Protein AF-A0A5B7K103-F1 (afdb_monomer)

Organism: Portunus trituberculatus (NCBI:txid210409)

pLDDT: mean 83.28, std 10.9, range [46.62, 94.0]

Foldseek 3Di:
DDDDDDPDPDDDPDDDDADDFDQEPFQRDTDDYVVPDPDAGAAQFPRHGPPDDVVPDPDFGAAPVQGDRHGVPDPPDPVNVLLVQLSVCCVVVVDDSVVSNVVVVVVVVVVVVVVVVVVVVVD

Nearest PDB structures (foldseek):
  2dzl-assembly1_A  TM=5.842E-01  e=8.819E+00  Homo sapiens
  6exn-assembly1_c  TM=4.736E-01  e=8.217E+00  Saccharomyces cerevisiae S288C

Radius of gyration: 19.68 Å; Cα contacts (8 Å, |Δi|>4): 133; chains: 1; bounding box: 44×66×37 Å

Secondary structure (DSSP, 8-state):
-------SSS--S---PPP---B-TTT--BS--GGG--SPPB-TTT--BSSS-GGG--SPP--TTT--SS-TT-TT-HHHHHHHHHHHHHHHHT--HHHHHHHHHHHHHHHHHHHHHHHHTT-

Sequence (123 aa):
MVLLTFFGSTLPDHVHIGPINLRSFSCYEYGHGKSSCKEASICGNCSALHSHSEEHCNATAYCFHCRDAHQVRSRQCPRYRLEQDILQLTNRQFISLGSARRELMYRQKDGTCATFYASLAAR

Mean predicted aligned error: 9.85 Å

Structure (mmCIF, N/CA/C/O backbone):
data_AF-A0A5B7K103-F1
#
_entry.id   AF-A0A5B7K103-F1
#
loop_
_atom_site.group_PDB
_atom_site.id
_atom_site.type_symbol
_atom_site.label_atom_id
_atom_site.label_alt_id
_atom_site.label_comp_id
_atom_site.label_asym_id
_atom_site.label_entity_id
_atom_site.label_seq_id
_atom_site.pdbx_PDB_ins_code
_atom_site.Cartn_x
_atom_site.Cartn_y
_atom_site.Cartn_z
_atom_site.occupancy
_atom_site.B_iso_or_equiv
_atom_site.auth_seq_id
_atom_site.auth_comp_id
_atom_site.auth_asym_id
_atom_site.auth_atom_id
_atom_site.pdbx_PDB_model_num
ATOM 1 N N . MET A 1 1 ? -0.378 21.610 1.844 1.00 59.03 1 MET A N 1
ATOM 2 C CA . MET A 1 1 ? -1.557 22.254 2.458 1.00 59.03 1 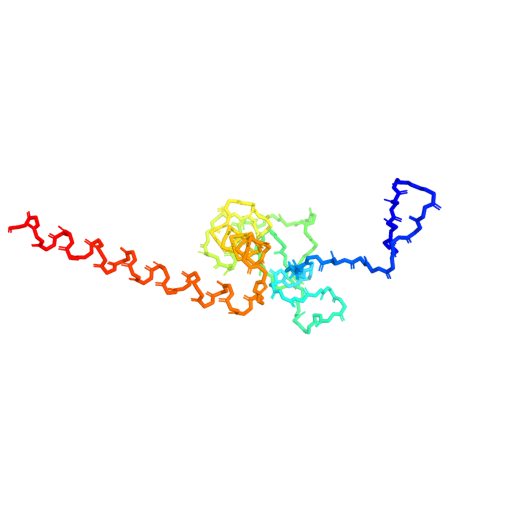MET A CA 1
ATOM 3 C C . MET A 1 1 ? -2.738 21.319 2.265 1.00 59.03 1 MET A C 1
ATOM 5 O O . MET A 1 1 ? -2.932 20.874 1.143 1.00 59.03 1 MET A O 1
ATOM 9 N N . VAL A 1 2 ? -3.444 20.943 3.333 1.00 72.44 2 VAL A N 1
ATOM 10 C CA . VAL A 1 2 ? -4.660 20.112 3.260 1.00 72.44 2 VAL A CA 1
ATOM 11 C C . VAL A 1 2 ? -5.841 21.036 3.543 1.00 72.44 2 VAL A C 1
ATOM 13 O O . VAL A 1 2 ? -5.820 21.725 4.559 1.00 72.44 2 VAL A O 1
ATOM 16 N N . LEU A 1 3 ? -6.823 21.084 2.641 1.00 83.69 3 LEU A N 1
ATOM 17 C CA . LEU A 1 3 ? -8.051 21.863 2.808 1.00 83.69 3 LEU A CA 1
ATOM 18 C C . LEU A 1 3 ? -9.195 20.900 3.143 1.00 83.69 3 LEU A C 1
ATOM 20 O O . LEU A 1 3 ? -9.456 19.974 2.378 1.00 83.69 3 LEU A O 1
ATOM 24 N N . LEU A 1 4 ? -9.849 21.108 4.286 1.00 83.00 4 LEU A N 1
ATOM 25 C CA . LEU A 1 4 ? -11.033 20.356 4.702 1.00 83.00 4 LEU A CA 1
ATOM 26 C C . LEU A 1 4 ? -12.260 21.257 4.556 1.00 83.00 4 LEU A C 1
ATOM 28 O O . LEU A 1 4 ? -12.302 22.340 5.136 1.00 83.00 4 LEU A O 1
ATOM 32 N N . THR A 1 5 ? -13.242 20.816 3.774 1.00 85.94 5 THR A N 1
ATOM 33 C CA . THR A 1 5 ? -14.488 21.555 3.541 1.00 85.94 5 THR A CA 1
ATOM 34 C C . THR A 1 5 ? -15.631 20.850 4.263 1.00 85.94 5 THR A C 1
ATOM 36 O O . THR A 1 5 ? -15.873 19.668 4.026 1.00 85.94 5 THR A O 1
ATOM 39 N N . PHE A 1 6 ? -16.329 21.574 5.139 1.00 85.38 6 PHE A N 1
ATOM 40 C CA . PHE A 1 6 ? -17.492 21.078 5.876 1.00 85.38 6 PHE A CA 1
ATOM 41 C C . PHE A 1 6 ? -18.759 21.703 5.303 1.00 85.38 6 PHE A C 1
ATOM 43 O O . PHE A 1 6 ? -18.806 22.907 5.058 1.00 85.38 6 PHE A O 1
ATOM 50 N N . PHE A 1 7 ? -19.790 20.888 5.100 1.00 80.06 7 PHE A N 1
ATOM 51 C CA . PHE A 1 7 ? -21.114 21.375 4.735 1.00 80.06 7 PHE A CA 1
ATOM 52 C C . PHE A 1 7 ? -21.917 21.632 6.012 1.00 80.06 7 PHE A C 1
ATOM 54 O O . PHE A 1 7 ? -22.261 20.690 6.721 1.00 80.06 7 PHE A O 1
ATOM 61 N N . GLY A 1 8 ? -22.193 22.902 6.311 1.00 83.81 8 GLY A N 1
ATOM 62 C CA . GLY A 1 8 ? -22.980 23.312 7.475 1.00 83.81 8 GLY A CA 1
ATOM 63 C C . GLY A 1 8 ? -22.659 24.733 7.939 1.00 83.81 8 GLY A C 1
ATOM 64 O O . GLY A 1 8 ? -21.699 25.346 7.478 1.00 83.81 8 GLY A O 1
ATOM 65 N N . SER A 1 9 ? -23.473 25.256 8.857 1.00 82.81 9 SER A N 1
ATOM 66 C CA . SER A 1 9 ? -23.249 26.548 9.526 1.00 82.81 9 SER A CA 1
ATOM 67 C C . SER A 1 9 ? -22.406 26.432 10.800 1.00 82.81 9 SER A C 1
ATOM 69 O O . SER A 1 9 ? -21.958 27.444 11.332 1.00 82.81 9 SER A O 1
ATOM 71 N N . THR A 1 10 ? -22.179 25.212 11.289 1.00 85.06 10 THR A N 1
ATOM 72 C CA . THR A 1 10 ? -21.408 24.928 12.502 1.00 85.06 10 THR A CA 1
ATOM 73 C C . THR A 1 10 ? -20.164 24.123 12.158 1.00 85.06 10 THR A C 1
ATOM 75 O O . THR A 1 10 ? -20.257 23.055 11.547 1.00 85.06 10 THR A O 1
ATOM 78 N N . LEU A 1 11 ? -19.001 24.630 12.564 1.00 82.38 11 LEU A N 1
ATOM 79 C CA . LEU A 1 11 ? -17.745 23.896 12.473 1.00 82.38 11 LEU A CA 1
ATOM 80 C C . LEU A 1 11 ? -17.762 22.762 13.515 1.00 82.38 11 LEU A C 1
ATOM 82 O O . LEU A 1 11 ? -18.091 23.03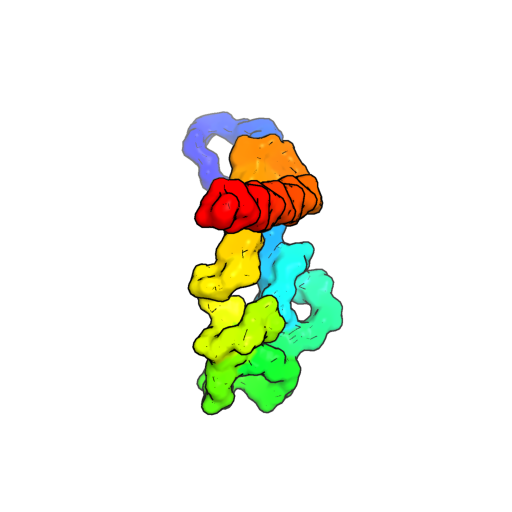5 14.668 1.00 82.38 11 LEU A O 1
ATOM 86 N N . PRO A 1 12 ? -17.440 21.511 13.150 1.00 83.62 12 PRO A N 1
ATOM 87 C CA . PRO A 1 12 ? -17.339 20.436 14.129 1.00 83.62 12 PRO A CA 1
ATOM 88 C C . PRO A 1 12 ? -16.190 20.698 15.110 1.00 83.62 12 PRO A C 1
ATOM 90 O O . PRO A 1 12 ? -15.100 21.090 14.69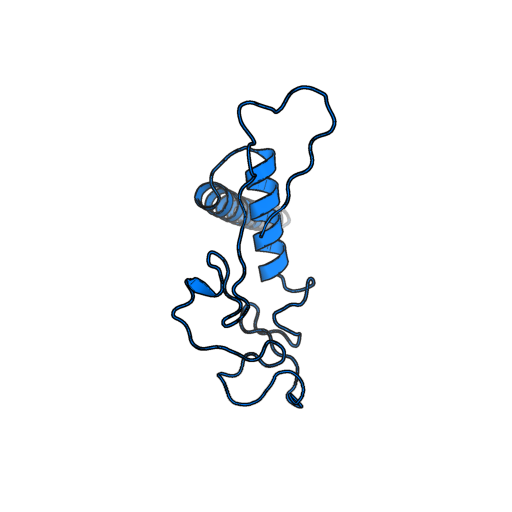3 1.00 83.62 12 PRO A O 1
ATOM 93 N N . ASP A 1 13 ? -16.420 20.416 16.394 1.00 85.31 13 ASP A N 1
ATOM 94 C CA . ASP A 1 13 ? -15.417 20.601 17.454 1.00 85.31 13 ASP A CA 1
ATOM 95 C C . ASP A 1 13 ? -14.167 19.733 17.225 1.00 85.31 13 ASP A C 1
ATOM 97 O O . ASP A 1 13 ? -13.038 20.153 17.492 1.00 85.31 13 ASP A O 1
ATOM 101 N N . HIS A 1 14 ? -14.354 18.525 16.678 1.00 81.25 14 HIS A N 1
ATOM 102 C CA . HIS A 1 14 ? -13.277 17.588 16.366 1.00 81.25 14 HIS A CA 1
ATOM 103 C C . HIS A 1 14 ? -13.511 16.858 15.040 1.00 81.25 14 HIS A C 1
ATOM 105 O O . HIS A 1 14 ? -14.628 16.469 14.700 1.00 81.25 14 HIS A O 1
ATOM 111 N N . VAL A 1 15 ? -12.421 16.625 14.305 1.00 79.88 15 VAL A N 1
ATOM 112 C CA . VAL A 1 15 ? -12.413 15.874 13.044 1.00 79.88 15 VAL A CA 1
ATOM 113 C C . VAL A 1 15 ? -11.543 14.641 13.230 1.00 79.88 15 VAL A C 1
ATOM 115 O O . VAL A 1 15 ? -10.323 14.742 13.370 1.00 79.88 15 VAL A O 1
ATOM 118 N N . HIS A 1 16 ? -12.162 13.464 13.230 1.00 73.00 16 HIS A N 1
ATOM 119 C CA . HIS A 1 16 ? -11.429 12.206 13.312 1.00 73.00 16 HIS A CA 1
ATOM 120 C C . HIS A 1 16 ? -10.860 11.846 11.941 1.00 73.00 16 HIS A C 1
ATOM 122 O O . HIS A 1 16 ? -11.578 11.416 11.040 1.00 73.00 16 HIS A O 1
ATOM 128 N N . ILE A 1 17 ? -9.550 12.022 11.783 1.00 75.75 17 ILE A N 1
ATOM 129 C CA . ILE A 1 17 ? -8.832 11.554 10.600 1.00 75.75 17 ILE A CA 1
ATOM 130 C C . ILE A 1 17 ? -8.488 10.084 10.826 1.00 75.75 17 ILE A C 1
ATOM 132 O O . ILE A 1 17 ? -7.776 9.739 11.770 1.00 75.75 17 ILE A O 1
ATOM 136 N N . GLY A 1 18 ? -9.019 9.220 9.960 1.00 69.38 18 GLY A N 1
ATOM 137 C CA . GLY A 1 18 ? -8.715 7.796 9.980 1.00 69.38 18 GLY A CA 1
ATOM 138 C C . GLY A 1 18 ? -7.212 7.523 9.806 1.00 69.38 18 GLY A C 1
ATOM 139 O O . GLY A 1 18 ? -6.464 8.368 9.309 1.00 69.38 18 GLY A O 1
ATOM 140 N N . PRO A 1 19 ? -6.743 6.334 10.201 1.00 75.25 19 PRO A N 1
ATOM 141 C CA . PRO A 1 19 ? -5.336 5.978 10.107 1.00 75.25 19 PRO A CA 1
ATOM 142 C C . PRO A 1 19 ? -4.862 6.013 8.654 1.00 75.25 19 PRO A C 1
ATOM 144 O O . PRO A 1 19 ? -5.487 5.434 7.767 1.00 75.25 19 PRO A O 1
ATOM 147 N N . ILE A 1 20 ? -3.727 6.676 8.423 1.00 80.69 20 ILE A N 1
ATOM 148 C CA . ILE A 1 20 ? -3.098 6.795 7.107 1.00 80.69 20 ILE A CA 1
ATOM 149 C C . ILE A 1 20 ? -1.841 5.938 7.097 1.00 80.69 20 ILE A C 1
ATOM 151 O O . ILE A 1 20 ? -0.953 6.089 7.934 1.00 80.69 20 ILE A O 1
ATOM 155 N N . ASN A 1 21 ? -1.745 5.058 6.110 1.00 81.62 21 ASN A N 1
ATOM 156 C CA . ASN A 1 21 ? -0.559 4.256 5.881 1.00 81.62 21 ASN A CA 1
ATOM 157 C C . ASN A 1 21 ? 0.239 4.889 4.748 1.00 81.62 21 ASN A C 1
ATOM 159 O O . ASN A 1 21 ? -0.005 4.639 3.565 1.00 81.62 21 ASN A O 1
ATOM 163 N N . LEU A 1 22 ? 1.127 5.801 5.132 1.00 83.12 22 LEU A N 1
ATOM 164 C CA . LEU A 1 22 ? 1.937 6.553 4.188 1.00 83.12 22 LEU A CA 1
ATOM 165 C C . LEU A 1 22 ? 2.875 5.608 3.447 1.00 83.12 22 LEU A C 1
ATOM 167 O O . LEU A 1 22 ? 3.524 4.766 4.061 1.00 83.12 22 LEU A O 1
ATOM 171 N N . ARG A 1 23 ? 2.954 5.773 2.130 1.00 87.75 23 ARG A N 1
ATOM 172 C CA . ARG A 1 23 ? 4.002 5.169 1.316 1.00 87.75 23 ARG A CA 1
ATOM 173 C C . ARG A 1 23 ? 4.968 6.266 0.909 1.00 87.75 23 ARG A C 1
ATOM 175 O O . ARG A 1 23 ? 4.546 7.259 0.313 1.00 87.75 23 ARG A O 1
ATOM 182 N N . SER A 1 24 ? 6.243 6.083 1.220 1.00 86.94 24 SER A N 1
ATOM 183 C CA . SER A 1 24 ? 7.282 7.025 0.826 1.00 86.94 24 SER A CA 1
ATOM 184 C C . SER A 1 24 ? 7.388 7.087 -0.699 1.00 86.94 24 SER A C 1
ATOM 186 O O . SER A 1 24 ? 7.319 6.065 -1.377 1.00 86.94 24 SER A O 1
ATOM 188 N N . PHE A 1 25 ? 7.556 8.283 -1.261 1.00 84.31 25 PHE A N 1
ATOM 189 C CA . PHE 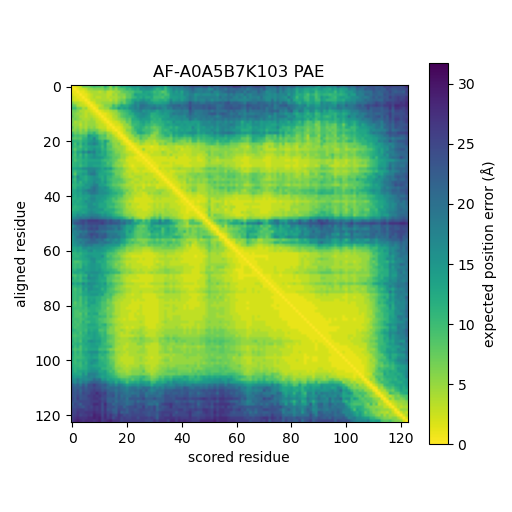A 1 25 ? 7.762 8.449 -2.705 1.00 84.31 25 PHE A CA 1
ATOM 190 C C . PHE A 1 25 ? 9.225 8.259 -3.126 1.00 84.31 25 PHE A C 1
ATOM 192 O O . PHE A 1 25 ? 9.495 8.220 -4.318 1.00 84.31 25 PHE A O 1
ATOM 199 N N . SER A 1 26 ? 10.160 8.167 -2.173 1.00 85.88 26 SER A N 1
ATOM 200 C CA . SER A 1 26 ? 11.583 7.933 -2.450 1.00 85.88 26 SER A CA 1
ATOM 201 C C . SER A 1 26 ? 11.943 6.451 -2.363 1.00 85.88 26 SER A C 1
ATOM 203 O O . SER A 1 26 ? 12.436 5.884 -3.331 1.00 85.88 26 SER A O 1
ATOM 205 N N . CYS A 1 27 ? 11.682 5.804 -1.224 1.00 89.62 27 CYS A N 1
ATOM 206 C CA . CYS A 1 27 ? 12.038 4.396 -0.997 1.00 89.62 27 CYS A CA 1
ATOM 207 C C . CYS A 1 27 ? 10.870 3.418 -1.216 1.00 89.62 27 CYS A C 1
ATOM 209 O O . CYS A 1 27 ? 11.062 2.208 -1.169 1.00 89.62 27 CYS A O 1
ATOM 211 N N . TYR A 1 28 ? 9.646 3.920 -1.436 1.00 89.25 28 TYR A N 1
ATOM 212 C CA . TYR A 1 28 ? 8.426 3.116 -1.605 1.00 89.25 28 TYR A CA 1
ATOM 213 C C . TYR A 1 28 ? 8.080 2.155 -0.458 1.00 89.25 28 TYR A C 1
ATOM 215 O O . TYR A 1 28 ? 7.211 1.288 -0.616 1.00 89.25 28 TYR A O 1
ATOM 223 N N . GLU A 1 29 ? 8.693 2.330 0.711 1.00 90.94 29 GLU A N 1
ATOM 224 C CA . GLU A 1 29 ? 8.283 1.652 1.933 1.00 90.94 29 GLU A CA 1
ATOM 225 C C . GLU A 1 29 ? 7.029 2.276 2.550 1.00 90.94 29 GLU A C 1
ATOM 227 O O . GLU A 1 29 ? 6.685 3.437 2.309 1.00 90.94 29 GLU A O 1
ATOM 232 N N . TYR A 1 30 ? 6.337 1.468 3.353 1.00 89.38 30 TYR A N 1
ATOM 233 C CA . TYR A 1 30 ? 5.115 1.845 4.052 1.00 89.38 30 TYR A CA 1
ATOM 234 C C . TYR A 1 30 ? 5.406 2.272 5.494 1.00 89.38 30 TYR A C 1
ATOM 236 O O . TYR A 1 30 ? 6.322 1.766 6.137 1.00 89.38 30 TYR A O 1
ATOM 244 N N . GLY A 1 31 ? 4.570 3.156 6.032 1.00 86.88 31 GLY A N 1
ATOM 245 C CA . GLY A 1 31 ? 4.632 3.641 7.410 1.00 86.88 31 GLY A CA 1
ATOM 246 C C . GLY A 1 31 ? 5.332 4.987 7.587 1.00 86.88 31 GLY A C 1
ATOM 247 O O . GLY A 1 31 ? 5.335 5.511 8.698 1.00 86.88 31 GLY A O 1
ATOM 248 N N . HIS A 1 32 ? 5.885 5.579 6.526 1.00 88.44 32 HIS A N 1
ATOM 249 C CA . HIS A 1 32 ? 6.518 6.892 6.603 1.00 88.44 32 HIS A CA 1
ATOM 250 C C . HIS A 1 32 ? 6.345 7.705 5.313 1.00 88.44 32 HIS A C 1
ATOM 252 O O . HIS A 1 32 ? 6.066 7.174 4.238 1.00 88.44 32 HIS A O 1
ATOM 258 N N . GLY A 1 33 ? 6.453 9.027 5.443 1.00 85.31 33 GLY A N 1
ATOM 259 C CA . GLY A 1 33 ? 6.372 9.962 4.325 1.00 85.31 33 GLY A CA 1
ATOM 260 C C . GLY A 1 33 ? 7.754 10.324 3.785 1.00 85.31 33 GLY A C 1
ATOM 261 O O . GLY A 1 33 ? 8.778 9.989 4.371 1.00 85.31 33 GLY A O 1
ATOM 262 N N . LYS A 1 34 ? 7.790 11.082 2.685 1.00 82.50 34 LYS A N 1
ATOM 263 C CA . LYS A 1 34 ? 9.047 11.516 2.052 1.00 82.50 34 LYS A CA 1
ATOM 264 C C . LYS A 1 34 ? 9.965 12.296 3.009 1.00 82.50 34 LYS A C 1
ATOM 266 O O . LYS A 1 34 ? 11.170 12.100 2.974 1.00 82.50 34 LYS A O 1
ATOM 271 N N . SER A 1 35 ? 9.407 13.163 3.856 1.00 83.50 35 SER A N 1
ATOM 272 C CA . SER A 1 35 ? 10.177 14.013 4.780 1.00 83.50 35 SER A CA 1
ATOM 273 C C . SER A 1 35 ? 10.834 13.251 5.932 1.00 83.50 35 SER A C 1
ATOM 275 O O . SER A 1 35 ? 11.795 13.748 6.507 1.00 83.50 35 SER A O 1
ATOM 277 N N . SER A 1 36 ? 10.326 12.067 6.278 1.00 84.38 36 SER A N 1
ATOM 278 C CA . SER A 1 36 ? 10.863 11.213 7.343 1.00 84.38 36 SER A CA 1
ATOM 279 C C . SER A 1 36 ? 11.622 9.993 6.815 1.00 84.38 36 SER A C 1
ATOM 281 O O . SER A 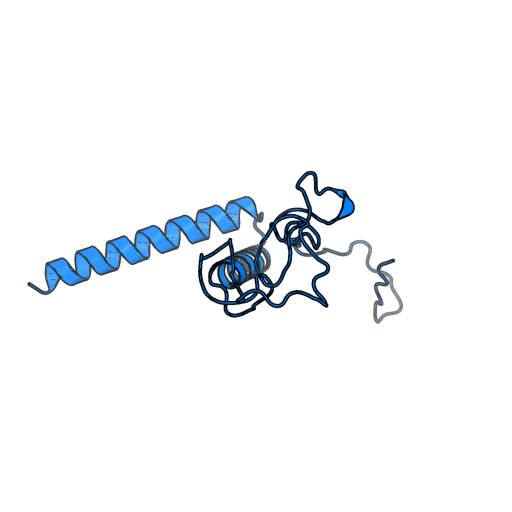1 36 ? 12.057 9.156 7.605 1.00 84.38 36 SER A O 1
ATOM 283 N N . CYS A 1 37 ? 11.790 9.892 5.494 1.00 87.31 37 CYS A N 1
ATOM 284 C CA . CYS A 1 37 ? 12.548 8.828 4.852 1.00 87.31 37 CYS A CA 1
ATOM 285 C C . CYS A 1 37 ? 14.043 9.002 5.134 1.00 87.31 37 CYS A C 1
ATOM 287 O O . CYS A 1 37 ? 14.614 10.049 4.828 1.00 87.31 37 CYS A O 1
ATOM 289 N N . LYS A 1 38 ? 14.670 7.965 5.693 1.00 88.81 38 LYS A N 1
ATOM 290 C CA . LYS A 1 38 ? 16.128 7.889 5.884 1.00 88.81 38 LYS A CA 1
ATOM 291 C C . LYS A 1 38 ? 16.801 7.052 4.796 1.00 88.81 38 LYS A C 1
ATOM 293 O O . LYS A 1 38 ? 17.978 7.250 4.517 1.00 88.81 38 LYS A O 1
ATOM 298 N N . GLU A 1 39 ? 16.036 6.172 4.158 1.00 86.62 39 GLU A N 1
ATOM 299 C CA . GLU A 1 39 ? 16.485 5.349 3.045 1.00 86.62 39 GLU A CA 1
ATOM 300 C C . GLU A 1 39 ? 16.759 6.157 1.777 1.00 86.62 39 GLU A C 1
ATOM 302 O O . GLU A 1 39 ? 16.106 7.161 1.466 1.00 86.62 39 GLU A O 1
ATOM 307 N N . ALA A 1 40 ? 17.710 5.643 1.004 1.00 85.75 40 ALA A N 1
ATOM 308 C CA . ALA A 1 40 ? 18.004 6.127 -0.328 1.00 85.75 40 ALA A CA 1
ATOM 309 C C . ALA A 1 40 ? 16.804 5.927 -1.274 1.00 85.75 40 ALA A C 1
ATOM 311 O O . ALA A 1 40 ? 16.021 4.984 -1.156 1.00 85.75 40 ALA A O 1
ATOM 312 N N . SER A 1 41 ? 16.668 6.839 -2.237 1.00 87.69 41 SER A N 1
ATOM 313 C CA . SER A 1 41 ? 15.644 6.746 -3.275 1.00 87.69 41 SER A CA 1
ATOM 314 C C . SER A 1 41 ? 15.919 5.559 -4.192 1.00 87.69 41 SER A C 1
ATOM 316 O O . SER A 1 41 ? 17.051 5.324 -4.620 1.00 87.69 41 SER A O 1
ATOM 318 N N . ILE A 1 42 ? 14.859 4.852 -4.549 1.00 89.38 42 ILE A N 1
ATOM 319 C CA . ILE A 1 42 ? 14.897 3.777 -5.535 1.00 89.38 42 ILE A CA 1
ATOM 320 C C . ILE A 1 42 ? 14.028 4.150 -6.734 1.00 89.38 42 ILE A C 1
ATOM 322 O O . ILE A 1 42 ? 13.106 4.960 -6.629 1.00 89.38 42 ILE A O 1
ATOM 326 N N . CYS A 1 43 ? 14.305 3.543 -7.882 1.00 89.75 43 CYS A N 1
ATOM 327 C CA . CYS A 1 43 ? 13.468 3.681 -9.065 1.00 89.75 43 CYS A CA 1
ATOM 328 C C . CYS A 1 43 ? 12.141 2.932 -8.872 1.00 89.75 43 CYS A C 1
ATOM 330 O O . CYS A 1 43 ? 12.132 1.737 -8.587 1.00 89.75 43 CYS A O 1
ATOM 332 N N . GLY A 1 44 ? 11.000 3.588 -9.085 1.00 88.06 44 GLY A N 1
ATOM 333 C CA . GLY A 1 44 ? 9.684 2.957 -8.957 1.00 88.06 44 GLY A CA 1
ATOM 334 C C . GLY A 1 44 ? 9.367 1.910 -10.029 1.00 88.06 44 GLY A C 1
ATOM 335 O O . GLY A 1 44 ? 8.404 1.157 -9.857 1.00 88.06 44 GLY A O 1
ATOM 336 N N . ASN A 1 45 ? 10.149 1.857 -11.117 1.00 90.94 45 ASN A N 1
ATOM 337 C CA . ASN A 1 45 ? 10.016 0.845 -12.164 1.00 90.94 45 ASN A CA 1
ATOM 338 C C . ASN A 1 45 ? 10.835 -0.416 -11.850 1.00 90.94 45 ASN A C 1
ATOM 340 O O . ASN A 1 45 ? 10.249 -1.484 -11.729 1.00 90.94 45 ASN A O 1
ATOM 344 N N . CYS A 1 46 ? 12.154 -0.298 -11.665 1.00 90.25 46 CYS A N 1
ATOM 345 C CA . CYS A 1 46 ? 13.055 -1.450 -11.493 1.00 90.25 46 CYS A CA 1
ATOM 346 C C . CYS A 1 46 ? 13.562 -1.675 -10.056 1.00 90.25 46 CYS A C 1
ATOM 348 O O . CYS A 1 46 ? 14.364 -2.573 -9.822 1.00 90.25 46 CYS A O 1
ATOM 350 N N . SER A 1 47 ? 13.138 -0.863 -9.085 1.00 89.62 47 SER A N 1
ATOM 351 C CA . SER A 1 47 ? 13.605 -0.888 -7.686 1.00 89.62 47 SER A CA 1
ATOM 352 C C . SER A 1 47 ? 15.117 -0.685 -7.482 1.00 89.62 47 SER A C 1
ATOM 354 O O . SER A 1 47 ? 15.609 -0.875 -6.372 1.00 89.62 47 SER A O 1
ATOM 356 N N . ALA A 1 48 ? 15.870 -0.288 -8.514 1.00 87.31 48 ALA A N 1
ATOM 357 C CA . ALA A 1 48 ? 17.301 -0.025 -8.393 1.00 87.31 48 ALA A CA 1
ATOM 358 C C . ALA A 1 48 ? 17.569 1.290 -7.643 1.00 87.31 48 ALA A C 1
ATOM 360 O O . ALA A 1 48 ? 16.857 2.279 -7.830 1.00 87.31 48 ALA A O 1
ATOM 361 N N . LEU A 1 49 ? 18.625 1.311 -6.828 1.00 86.50 49 LEU A N 1
ATOM 362 C CA . LEU A 1 49 ? 19.069 2.500 -6.100 1.00 86.50 49 LEU A CA 1
ATOM 363 C C . LEU A 1 49 ? 19.604 3.552 -7.081 1.00 86.50 49 LEU A C 1
ATOM 365 O O . LEU A 1 49 ? 20.498 3.217 -7.854 1.00 86.50 49 LEU A O 1
ATOM 369 N N . HIS A 1 50 ? 19.062 4.780 -7.043 1.00 66.56 50 HIS A N 1
ATOM 370 C CA . HIS A 1 50 ? 19.600 6.034 -7.628 1.00 66.56 50 HIS A CA 1
ATOM 371 C C . HIS A 1 50 ? 20.409 5.950 -8.948 1.00 66.56 50 HIS A C 1
ATOM 373 O O . HIS A 1 50 ? 21.297 6.761 -9.187 1.00 66.56 50 HIS A O 1
ATOM 379 N N . SE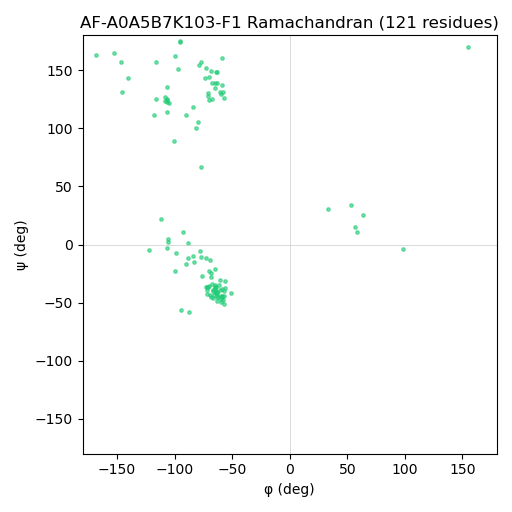R A 1 51 ? 20.124 4.998 -9.837 1.00 62.72 51 SER A N 1
ATOM 380 C CA . SER A 1 51 ? 20.942 4.784 -11.043 1.00 62.72 51 SER A CA 1
ATOM 381 C C . SER A 1 51 ? 20.466 5.602 -12.241 1.00 62.72 51 SER A C 1
ATOM 383 O O . SER A 1 51 ? 21.206 5.749 -13.207 1.00 62.72 51 SER A O 1
ATOM 385 N N . HIS A 1 52 ? 19.236 6.122 -12.200 1.00 72.50 52 HIS A N 1
ATOM 386 C CA . HIS A 1 52 ? 18.616 6.880 -13.287 1.00 72.50 52 HIS A CA 1
ATOM 387 C C . HIS A 1 52 ? 17.325 7.571 -12.814 1.00 72.50 52 HIS A C 1
ATOM 389 O O . HIS A 1 52 ? 16.744 7.201 -11.791 1.00 72.50 52 HIS A O 1
ATOM 395 N N . SER A 1 53 ? 16.855 8.561 -13.581 1.00 69.38 53 SER A N 1
ATOM 396 C CA . SER A 1 53 ? 15.507 9.121 -13.404 1.00 69.38 53 SER A CA 1
ATOM 397 C C . SER A 1 53 ? 14.446 8.102 -13.835 1.00 69.38 53 SER A C 1
ATOM 399 O O . SER A 1 53 ? 14.661 7.363 -14.795 1.00 69.38 53 SER A O 1
ATOM 401 N N . GLU A 1 54 ? 13.295 8.058 -13.154 1.00 68.75 54 GLU A N 1
ATOM 402 C CA . GLU A 1 54 ? 12.211 7.117 -13.495 1.00 68.75 54 GLU A CA 1
ATOM 403 C C . GLU A 1 54 ? 11.746 7.247 -14.952 1.00 68.75 54 GLU A C 1
ATOM 405 O O . GLU A 1 54 ? 11.367 6.252 -15.563 1.00 68.75 54 GLU A O 1
ATOM 410 N N . GLU A 1 55 ? 11.822 8.457 -15.507 1.00 71.31 55 GLU A N 1
ATOM 411 C CA . GLU A 1 55 ? 11.415 8.793 -16.875 1.00 71.31 55 GLU A CA 1
ATOM 412 C C . GLU A 1 55 ? 12.319 8.153 -17.939 1.00 71.31 55 GLU A C 1
ATOM 414 O O . GLU A 1 55 ? 11.876 7.894 -19.052 1.00 71.31 55 GLU A O 1
ATOM 419 N N . HIS A 1 56 ? 13.566 7.836 -17.579 1.00 73.12 56 HIS A N 1
ATOM 420 C CA . HIS A 1 56 ? 14.567 7.233 -18.465 1.00 73.12 56 HIS A CA 1
ATOM 421 C C . HIS A 1 56 ? 14.907 5.790 -18.055 1.00 73.12 56 HIS A C 1
ATOM 423 O O . HIS A 1 56 ? 15.984 5.273 -18.360 1.00 73.12 56 HIS A O 1
ATOM 429 N N . CYS A 1 57 ? 14.009 5.125 -17.321 1.00 83.12 57 CYS A N 1
ATOM 430 C CA . CYS A 1 57 ? 14.198 3.740 -16.908 1.00 83.12 57 CYS A CA 1
ATOM 431 C C . CYS A 1 57 ? 13.824 2.760 -18.031 1.00 83.12 57 CYS A C 1
ATOM 433 O O . CYS A 1 57 ? 12.657 2.406 -18.181 1.00 83.12 57 CYS A O 1
ATOM 435 N N . ASN A 1 58 ? 14.825 2.239 -18.745 1.00 83.56 58 ASN A N 1
ATOM 436 C CA . ASN A 1 58 ? 14.636 1.163 -19.734 1.00 83.56 58 ASN A CA 1
ATOM 437 C C . ASN A 1 58 ? 14.737 -0.251 -19.133 1.00 83.56 58 ASN A C 1
ATOM 439 O O . ASN A 1 58 ? 14.661 -1.244 -19.855 1.00 83.56 58 ASN A O 1
ATOM 443 N N . ALA A 1 59 ? 14.947 -0.360 -17.821 1.00 86.12 59 ALA A N 1
ATOM 444 C CA . ALA A 1 59 ? 15.031 -1.648 -17.151 1.00 86.12 59 ALA A CA 1
ATOM 445 C C . ALA A 1 59 ? 13.649 -2.310 -17.046 1.00 86.12 59 ALA A C 1
ATOM 447 O O . ALA A 1 59 ? 12.613 -1.644 -16.961 1.00 86.12 59 ALA A O 1
ATOM 448 N N . THR A 1 60 ? 13.641 -3.642 -17.013 1.00 88.12 60 THR A N 1
ATOM 449 C CA . THR A 1 60 ? 12.425 -4.425 -16.786 1.00 88.12 60 THR A CA 1
ATOM 450 C C . THR A 1 60 ? 11.791 -4.053 -15.451 1.00 88.12 60 THR A C 1
ATOM 452 O O . THR A 1 60 ? 12.489 -3.906 -14.443 1.00 88.12 60 THR A O 1
ATOM 455 N N . ALA A 1 61 ? 10.464 -3.923 -15.443 1.00 92.00 61 ALA A N 1
ATOM 456 C CA . ALA A 1 61 ? 9.724 -3.619 -14.231 1.00 92.00 61 ALA A CA 1
ATOM 457 C C . ALA A 1 61 ? 9.963 -4.710 -13.179 1.00 92.00 61 ALA A C 1
ATOM 459 O O . ALA A 1 61 ? 9.832 -5.899 -13.467 1.00 92.00 61 ALA A O 1
ATOM 460 N N . TYR A 1 62 ? 10.313 -4.299 -11.968 1.00 92.88 62 TYR A N 1
ATOM 461 C CA . TYR A 1 62 ? 10.631 -5.193 -10.868 1.00 92.88 62 TYR A CA 1
ATOM 462 C C . TYR A 1 62 ? 10.178 -4.581 -9.549 1.00 92.88 62 TYR A C 1
ATOM 464 O O . TYR A 1 62 ? 10.499 -3.430 -9.235 1.00 92.88 62 TYR A O 1
ATOM 472 N N . CYS A 1 63 ? 9.465 -5.376 -8.752 1.00 93.56 63 CYS A N 1
ATOM 473 C CA . CYS A 1 63 ? 8.971 -4.970 -7.449 1.00 93.56 63 CYS A CA 1
ATOM 474 C C . CYS A 1 63 ? 9.760 -5.637 -6.325 1.00 93.56 63 CYS A C 1
ATOM 476 O O . CYS A 1 63 ? 9.613 -6.831 -6.093 1.00 93.56 63 CYS A O 1
ATOM 478 N N . PHE A 1 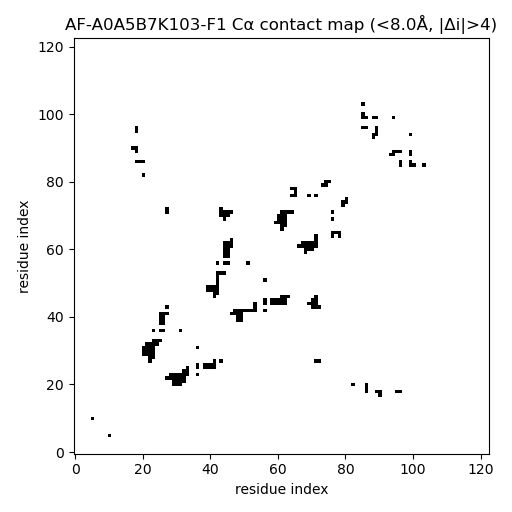64 ? 10.510 -4.866 -5.536 1.00 92.56 64 PHE A N 1
ATOM 479 C CA . PHE A 1 64 ? 11.250 -5.427 -4.397 1.00 92.56 64 PHE A CA 1
ATOM 480 C C . PHE A 1 64 ? 10.360 -5.998 -3.274 1.00 92.56 64 PHE A C 1
ATOM 482 O O . PHE A 1 64 ? 10.824 -6.837 -2.504 1.00 92.56 64 PHE A O 1
ATOM 489 N N . HIS A 1 65 ? 9.086 -5.584 -3.184 1.00 92.38 65 HIS A N 1
ATOM 490 C CA . HIS A 1 65 ? 8.164 -6.045 -2.135 1.00 92.38 65 HIS A CA 1
ATOM 491 C C . HIS A 1 65 ? 7.711 -7.498 -2.313 1.00 92.38 65 HIS A C 1
ATOM 493 O O . HIS A 1 65 ? 7.559 -8.208 -1.323 1.00 92.38 65 HIS A O 1
ATOM 499 N N . CYS A 1 66 ? 7.451 -7.933 -3.549 1.00 92.81 66 CYS A N 1
ATOM 500 C CA . CYS A 1 66 ? 6.985 -9.295 -3.855 1.00 92.81 66 CYS A CA 1
ATOM 501 C C . CYS A 1 66 ? 7.894 -10.056 -4.826 1.00 92.81 66 CYS A C 1
ATOM 503 O O . CYS A 1 66 ? 7.684 -11.243 -5.033 1.00 92.81 66 CYS A O 1
ATOM 505 N N . ARG A 1 67 ? 8.934 -9.399 -5.356 1.00 93.06 67 ARG A N 1
ATOM 506 C CA . ARG A 1 67 ? 9.918 -9.941 -6.306 1.00 93.06 67 ARG A CA 1
ATOM 507 C C . ARG A 1 67 ? 9.327 -10.352 -7.659 1.00 93.06 67 ARG A C 1
ATOM 509 O O . ARG A 1 67 ? 9.918 -11.168 -8.355 1.00 93.06 67 ARG A O 1
ATOM 516 N N . ASP A 1 68 ? 8.207 -9.739 -8.040 1.00 93.38 68 ASP A N 1
ATOM 517 C CA . ASP A 1 68 ? 7.534 -9.968 -9.321 1.00 93.38 68 ASP A CA 1
ATOM 518 C C . ASP A 1 68 ? 7.845 -8.895 -10.372 1.00 93.38 68 ASP A C 1
ATOM 520 O O . ASP A 1 68 ? 8.266 -7.771 -10.063 1.00 93.38 68 ASP A O 1
ATOM 524 N N . ALA A 1 69 ? 7.574 -9.252 -11.631 1.00 94.00 69 ALA A N 1
ATOM 525 C CA . ALA A 1 69 ? 7.768 -8.423 -12.816 1.00 94.00 69 ALA A CA 1
ATOM 526 C C . ALA A 1 69 ? 6.674 -7.351 -12.972 1.00 94.00 69 ALA A C 1
ATOM 528 O O . ALA A 1 69 ? 5.849 -7.383 -13.885 1.00 94.00 69 ALA A O 1
ATOM 529 N N . HIS A 1 70 ? 6.640 -6.391 -12.050 1.00 93.44 70 HIS A N 1
ATOM 530 C CA . HIS A 1 70 ? 5.793 -5.209 -12.152 1.00 93.44 70 HIS A CA 1
ATOM 531 C C . HIS A 1 70 ? 6.392 -4.024 -11.392 1.00 93.44 70 HIS A C 1
ATOM 533 O O . HIS A 1 70 ? 7.247 -4.174 -10.524 1.00 93.44 70 HIS A O 1
ATOM 539 N N . GLN A 1 71 ? 5.890 -2.821 -11.668 1.00 92.00 71 GLN A N 1
ATOM 540 C CA . GLN A 1 71 ? 6.312 -1.610 -10.962 1.00 92.00 71 GLN A CA 1
ATOM 541 C C . GLN A 1 71 ? 5.951 -1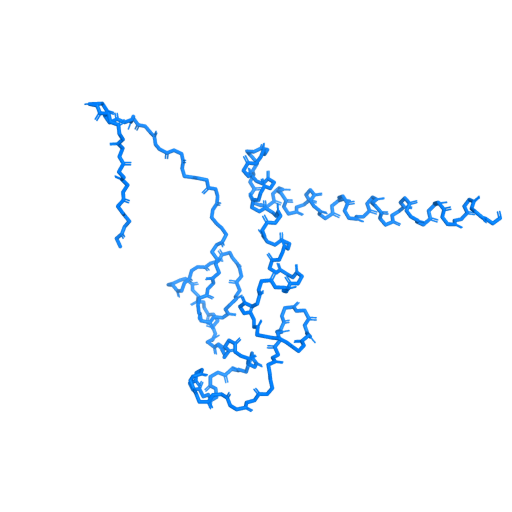.673 -9.476 1.00 92.00 71 GLN A C 1
ATOM 543 O O . GLN A 1 71 ? 4.897 -2.196 -9.100 1.00 92.00 71 GLN A O 1
ATOM 548 N N . VAL A 1 72 ? 6.755 -1.044 -8.623 1.00 91.25 72 VAL A N 1
ATOM 549 C CA . VAL A 1 72 ? 6.529 -1.001 -7.166 1.00 91.25 72 VAL A CA 1
ATOM 550 C C . VAL A 1 72 ? 5.199 -0.327 -6.803 1.00 91.25 72 VAL A C 1
ATOM 552 O O . VAL A 1 72 ? 4.546 -0.683 -5.822 1.00 91.25 72 VAL A O 1
ATOM 555 N N . ARG A 1 73 ? 4.756 0.631 -7.623 1.00 88.62 73 ARG A N 1
ATOM 556 C CA . ARG A 1 73 ? 3.484 1.349 -7.448 1.00 88.62 73 ARG A CA 1
ATOM 557 C C . ARG A 1 73 ? 2.251 0.553 -7.892 1.00 88.62 73 ARG A C 1
ATOM 559 O O . ARG A 1 73 ? 1.138 1.037 -7.682 1.00 88.62 73 ARG A O 1
ATOM 566 N N . SER A 1 74 ? 2.427 -0.635 -8.478 1.00 92.44 74 SER A N 1
ATOM 567 C CA . SER A 1 74 ? 1.326 -1.449 -8.998 1.00 92.44 74 SER A CA 1
ATOM 568 C C . SER A 1 74 ? 0.301 -1.791 -7.915 1.00 92.44 74 SER A C 1
ATOM 570 O O . SER A 1 74 ? 0.641 -2.302 -6.847 1.00 92.44 74 SER A O 1
ATOM 572 N N . ARG A 1 75 ? -0.984 -1.578 -8.226 1.00 92.00 75 ARG A N 1
ATOM 573 C CA . ARG A 1 75 ? -2.111 -1.981 -7.362 1.00 92.00 75 ARG A CA 1
ATOM 574 C C . ARG A 1 75 ? -2.354 -3.494 -7.355 1.00 92.00 75 ARG A C 1
ATOM 576 O O . ARG A 1 75 ? -3.133 -3.998 -6.548 1.00 92.00 75 ARG A O 1
ATOM 583 N N . GLN A 1 76 ? -1.711 -4.218 -8.268 1.00 91.69 76 GLN A N 1
ATOM 584 C CA . GLN A 1 76 ? -1.771 -5.676 -8.335 1.00 91.69 76 GLN A CA 1
ATOM 585 C C . GLN A 1 76 ? -0.770 -6.328 -7.374 1.00 91.69 76 GLN A C 1
ATOM 587 O O . GLN A 1 76 ? -0.928 -7.503 -7.061 1.00 91.69 76 GLN A O 1
ATOM 592 N N . CYS A 1 77 ? 0.200 -5.562 -6.854 1.00 93.94 77 CYS A N 1
ATOM 593 C CA . CYS A 1 77 ? 1.186 -6.058 -5.903 1.00 93.94 77 CYS A CA 1
ATOM 594 C C . CYS A 1 77 ? 0.496 -6.650 -4.656 1.00 93.94 77 CYS A C 1
ATOM 596 O O . CYS A 1 77 ? -0.267 -5.935 -3.991 1.00 93.94 77 CYS A O 1
ATOM 598 N N . PRO A 1 78 ? 0.800 -7.904 -4.270 1.00 93.19 78 PRO A N 1
ATOM 599 C CA . PRO A 1 78 ? 0.256 -8.518 -3.059 1.00 93.19 78 PRO A CA 1
ATOM 600 C C . PRO A 1 78 ? 0.541 -7.696 -1.798 1.00 93.19 78 PRO A C 1
ATOM 602 O O . PRO A 1 78 ? -0.325 -7.545 -0.939 1.00 93.19 78 PRO A O 1
ATOM 605 N N . ARG A 1 79 ? 1.729 -7.078 -1.714 1.00 93.12 79 ARG A N 1
ATOM 606 C CA . ARG A 1 79 ? 2.098 -6.210 -0.589 1.00 93.12 79 ARG A CA 1
ATOM 607 C C . ARG A 1 79 ? 1.223 -4.961 -0.510 1.00 93.12 79 ARG A C 1
ATOM 609 O O . ARG A 1 79 ? 0.828 -4.572 0.583 1.00 93.12 79 ARG A O 1
ATOM 616 N N . TYR A 1 80 ? 0.906 -4.347 -1.652 1.00 92.81 80 TYR A N 1
ATOM 617 C CA . TYR A 1 80 ? 0.007 -3.193 -1.695 1.00 92.81 80 TYR A CA 1
ATOM 618 C C . TYR A 1 80 ? -1.400 -3.569 -1.225 1.00 92.81 80 TYR A C 1
ATOM 620 O O . TYR A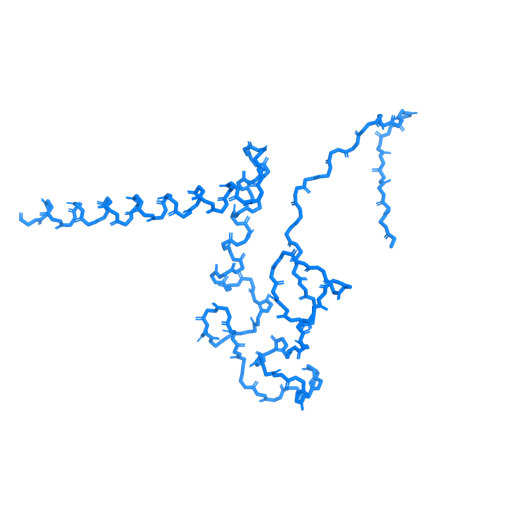 1 80 ? -1.971 -2.858 -0.402 1.00 92.81 80 TYR A O 1
ATOM 628 N N . ARG A 1 81 ? -1.933 -4.701 -1.703 1.00 93.19 81 ARG A N 1
ATOM 629 C CA . ARG A 1 81 ? -3.246 -5.209 -1.281 1.00 93.19 81 ARG A CA 1
ATOM 630 C C . ARG A 1 81 ? -3.293 -5.461 0.224 1.00 93.19 81 ARG A C 1
ATOM 632 O O . ARG A 1 81 ? -4.199 -4.968 0.880 1.00 93.19 81 ARG A O 1
ATOM 639 N N . LEU A 1 82 ? -2.258 -6.089 0.783 1.00 92.56 82 LEU A N 1
ATOM 640 C CA . LEU A 1 82 ? -2.152 -6.299 2.227 1.00 92.56 82 LEU A CA 1
ATOM 641 C C . LEU A 1 82 ? -2.201 -4.981 3.021 1.00 92.56 82 LEU A C 1
ATOM 643 O O . LEU A 1 82 ? -2.906 -4.891 4.019 1.00 92.56 82 LEU A O 1
ATOM 647 N N . GLU A 1 83 ? -1.484 -3.938 2.593 1.00 93.00 83 GLU A N 1
ATOM 648 C CA . GLU A 1 83 ? -1.523 -2.635 3.280 1.00 93.00 83 GLU A CA 1
ATOM 649 C C . GLU A 1 83 ? -2.881 -1.925 3.134 1.00 93.00 83 GLU A C 1
ATOM 651 O O . GLU A 1 83 ? -3.277 -1.183 4.036 1.00 93.00 83 GLU A O 1
ATOM 656 N N . GLN A 1 84 ? -3.622 -2.173 2.046 1.00 92.50 84 GLN A N 1
ATOM 657 C CA . GLN A 1 84 ? -5.016 -1.736 1.913 1.00 92.50 84 GLN A CA 1
ATOM 658 C C . GLN A 1 84 ? -5.945 -2.504 2.860 1.00 92.50 84 GLN A C 1
ATOM 660 O O . GLN A 1 84 ? -6.764 -1.875 3.523 1.00 92.50 84 GLN A O 1
ATOM 665 N N . ASP A 1 85 ? -5.789 -3.821 2.989 1.00 93.38 85 ASP A N 1
ATOM 666 C CA . ASP A 1 85 ? -6.588 -4.636 3.913 1.00 93.38 85 ASP A CA 1
ATOM 667 C C . ASP A 1 85 ? -6.341 -4.225 5.368 1.00 93.38 85 ASP A C 1
ATOM 669 O O . ASP A 1 85 ? -7.285 -4.090 6.147 1.00 93.38 85 ASP A O 1
ATOM 673 N N . ILE A 1 86 ? -5.082 -3.940 5.725 1.00 93.00 86 ILE A N 1
ATOM 674 C CA . ILE A 1 86 ? -4.716 -3.380 7.033 1.00 93.00 86 ILE A CA 1
ATOM 675 C C . ILE A 1 86 ? -5.475 -2.073 7.259 1.00 93.00 86 ILE A C 1
ATOM 677 O O . ILE A 1 86 ? -6.127 -1.918 8.290 1.00 93.00 86 ILE A O 1
ATOM 681 N N . LEU A 1 87 ? -5.427 -1.138 6.307 1.00 91.62 87 LEU A N 1
ATOM 682 C CA . LEU A 1 87 ? -6.141 0.134 6.412 1.00 91.62 87 LEU A CA 1
ATOM 683 C C . LEU A 1 87 ? -7.651 -0.053 6.547 1.00 91.62 87 LEU A C 1
ATOM 685 O O . LEU A 1 87 ? -8.277 0.586 7.394 1.00 91.62 87 LEU A O 1
ATOM 689 N N . GLN A 1 88 ? -8.242 -0.934 5.745 1.00 92.19 88 GLN A N 1
ATOM 690 C CA . GLN A 1 88 ? -9.668 -1.225 5.811 1.00 92.19 88 GLN A CA 1
ATOM 691 C C . GLN A 1 88 ? -10.054 -1.817 7.164 1.00 92.19 88 GLN A C 1
ATOM 693 O O . GLN A 1 88 ? -11.025 -1.368 7.766 1.00 92.19 88 GLN A O 1
ATOM 698 N N . LEU A 1 89 ? -9.286 -2.776 7.681 1.00 92.06 89 LEU A N 1
ATOM 699 C CA . LEU A 1 89 ? -9.533 -3.379 8.988 1.00 92.06 89 LEU A CA 1
ATOM 700 C C . LEU A 1 89 ? -9.411 -2.348 10.111 1.00 92.06 89 LEU A C 1
ATOM 702 O O . LEU A 1 89 ? -10.265 -2.286 10.992 1.00 92.06 89 LEU A O 1
ATOM 706 N N . THR A 1 90 ? -8.389 -1.498 10.028 1.00 91.25 90 THR A N 1
ATOM 707 C CA . THR A 1 90 ? -8.154 -0.420 10.988 1.00 91.25 90 THR A CA 1
ATOM 708 C C . THR A 1 90 ? -9.351 0.538 11.040 1.00 91.25 90 THR A C 1
ATOM 710 O O . THR A 1 90 ? -9.820 0.867 12.124 1.00 91.25 90 THR A O 1
ATOM 713 N N . ASN A 1 91 ? -9.905 0.922 9.884 1.00 88.50 91 ASN A N 1
ATOM 714 C CA . ASN A 1 91 ? -11.098 1.774 9.811 1.00 88.50 91 ASN A CA 1
ATOM 715 C C . ASN A 1 91 ? -12.384 1.050 10.240 1.00 88.50 91 ASN A C 1
ATOM 717 O O . ASN A 1 91 ? -13.247 1.659 10.859 1.00 88.50 91 ASN A O 1
ATOM 721 N N . ARG A 1 92 ? -12.528 -0.244 9.929 1.00 89.81 92 ARG A N 1
ATOM 722 C CA . ARG A 1 92 ? -13.727 -1.027 10.274 1.00 89.81 92 ARG A CA 1
ATOM 723 C C . ARG A 1 92 ? -13.824 -1.348 11.762 1.00 89.81 92 ARG A C 1
ATOM 725 O O . ARG A 1 92 ? -14.927 -1.420 12.286 1.00 89.81 92 ARG A O 1
ATOM 732 N N . GLN A 1 93 ? -12.692 -1.605 12.413 1.00 90.44 93 GLN A N 1
ATOM 733 C CA . GLN A 1 93 ? -12.637 -2.038 13.813 1.00 90.44 93 GLN A CA 1
ATOM 734 C C . GLN A 1 93 ? -12.149 -0.942 14.764 1.00 90.44 93 GLN A C 1
ATOM 736 O O . GLN A 1 93 ? -12.101 -1.176 15.967 1.00 90.44 93 GLN A O 1
ATOM 741 N N . PHE A 1 94 ? -11.775 0.232 14.245 1.00 87.38 94 PHE A N 1
ATOM 742 C CA . PHE A 1 94 ? -11.248 1.354 15.031 1.00 87.38 94 PHE A CA 1
ATOM 743 C C . PHE A 1 94 ? -10.053 0.972 15.924 1.00 87.38 94 PHE A C 1
ATOM 745 O O . PHE A 1 94 ? -9.870 1.500 17.018 1.00 87.38 94 PHE A O 1
ATOM 752 N N . ILE A 1 95 ? -9.225 0.039 15.454 1.00 90.69 95 ILE A N 1
ATOM 753 C CA . ILE A 1 95 ? -8.005 -0.406 16.139 1.00 90.69 95 ILE A CA 1
ATOM 754 C C . ILE A 1 95 ? -6.780 0.346 15.608 1.00 90.69 95 ILE A C 1
ATOM 756 O O . ILE A 1 95 ? -6.879 1.126 14.671 1.00 90.69 95 ILE A O 1
ATOM 760 N N . SER A 1 96 ? -5.598 0.139 16.189 1.00 89.56 96 SER A N 1
ATOM 761 C CA . SER A 1 96 ? -4.356 0.712 15.650 1.00 89.56 96 SER A CA 1
ATOM 762 C C . SER A 1 96 ? -3.825 -0.085 14.450 1.00 89.56 96 SER A C 1
ATOM 764 O O . SER A 1 96 ? -4.030 -1.297 14.370 1.00 89.56 96 SER A O 1
ATOM 766 N N . LEU A 1 97 ? -3.055 0.559 13.558 1.00 89.25 97 LEU A N 1
ATOM 767 C CA . LEU A 1 97 ? -2.392 -0.101 12.414 1.00 89.25 97 LEU A CA 1
ATOM 768 C C . LEU A 1 97 ? -1.585 -1.341 12.835 1.00 89.25 97 LEU A C 1
ATOM 770 O O . LEU A 1 97 ? -1.621 -2.374 12.169 1.00 89.25 97 LEU A O 1
ATOM 774 N N . GLY A 1 98 ? -0.863 -1.255 13.957 1.00 89.31 98 GLY A N 1
ATOM 775 C CA . GLY A 1 98 ? -0.096 -2.381 14.496 1.00 89.31 98 GLY A CA 1
ATOM 776 C C . GLY A 1 98 ? -0.981 -3.544 14.950 1.00 89.31 98 GLY A C 1
ATOM 777 O O . GLY A 1 98 ? -0.624 -4.702 14.748 1.00 89.31 98 GLY A O 1
ATOM 778 N N . SER A 1 99 ? -2.154 -3.248 15.513 1.00 90.88 99 SER A N 1
ATOM 779 C CA . SER A 1 99 ? -3.119 -4.278 15.914 1.00 90.88 99 SER A CA 1
ATOM 780 C C . SER A 1 99 ? -3.779 -4.924 14.698 1.00 90.88 99 SER A C 1
ATOM 782 O O . SER A 1 99 ? -3.837 -6.146 14.634 1.00 90.88 99 SER A O 1
ATOM 784 N N . ALA A 1 100 ? -4.167 -4.133 13.693 1.00 92.56 100 ALA A N 1
ATOM 785 C CA . ALA A 1 100 ? -4.714 -4.642 12.435 1.00 92.56 100 ALA A CA 1
ATOM 786 C C . ALA A 1 100 ? -3.721 -5.548 11.685 1.00 92.56 100 ALA A C 1
ATOM 788 O O . ALA A 1 100 ? -4.109 -6.584 11.148 1.00 92.56 100 ALA A O 1
ATOM 789 N N . ARG A 1 101 ? -2.424 -5.203 11.694 1.00 92.38 101 ARG A N 1
ATOM 790 C CA . ARG A 1 101 ? -1.354 -6.058 11.149 1.00 92.38 101 ARG A CA 1
ATOM 791 C C . ARG A 1 101 ? -1.281 -7.409 11.850 1.00 92.38 101 ARG A C 1
ATOM 793 O O . ARG A 1 101 ? -1.262 -8.433 11.175 1.00 92.38 101 ARG A O 1
ATOM 800 N N . ARG A 1 102 ? -1.260 -7.411 13.187 1.00 93.19 102 ARG A N 1
ATOM 801 C CA . ARG A 1 102 ? -1.242 -8.652 13.976 1.00 93.19 102 ARG A CA 1
ATOM 802 C C . ARG A 1 102 ? -2.473 -9.506 13.691 1.00 93.19 102 ARG A C 1
ATOM 804 O O . ARG A 1 102 ? -2.332 -10.690 13.424 1.00 93.19 102 ARG A O 1
ATOM 811 N N . GLU A 1 103 ? -3.653 -8.897 13.681 1.00 92.62 103 GLU A N 1
ATOM 812 C CA . GLU A 1 103 ? -4.922 -9.578 13.412 1.00 92.62 103 GLU A CA 1
ATOM 813 C C . GLU A 1 103 ? -4.927 -10.276 12.041 1.00 92.62 103 GLU A C 1
ATOM 815 O O . GLU A 1 103 ? -5.258 -11.456 11.946 1.00 92.62 103 GLU A O 1
ATOM 820 N N . LEU A 1 104 ? -4.497 -9.592 10.974 1.00 90.62 104 LEU A N 1
ATOM 821 C CA . LEU A 1 104 ? -4.409 -10.209 9.644 1.00 90.62 104 LEU A CA 1
ATOM 822 C C . LEU A 1 104 ? -3.387 -11.351 9.589 1.00 90.62 104 LEU A C 1
ATOM 824 O O . LEU A 1 104 ? -3.646 -12.362 8.937 1.00 90.62 104 LEU A O 1
ATOM 828 N N . MET A 1 105 ? -2.262 -11.223 10.298 1.00 87.44 105 MET A N 1
ATOM 829 C CA . MET A 1 105 ? -1.272 -12.300 10.413 1.00 87.44 105 MET A CA 1
ATOM 830 C C . MET A 1 105 ? -1.842 -13.533 11.129 1.00 87.44 105 MET A C 1
ATOM 832 O O . MET A 1 105 ? -1.604 -14.655 10.678 1.00 87.44 105 MET A O 1
ATOM 836 N N . TYR A 1 106 ? -2.619 -13.347 12.202 1.00 88.00 106 TYR A N 1
ATOM 837 C CA . TYR A 1 106 ? -3.291 -14.454 12.892 1.00 88.00 106 TYR A CA 1
ATOM 838 C C . TYR A 1 106 ? -4.311 -15.148 11.979 1.00 88.00 106 TYR A C 1
ATOM 840 O O . TYR A 1 106 ? -4.228 -16.359 11.789 1.00 88.00 106 TYR A O 1
ATOM 848 N N . ARG A 1 107 ? -5.179 -14.388 11.297 1.00 87.19 107 ARG A N 1
ATOM 849 C CA . ARG A 1 107 ? -6.192 -14.949 10.378 1.00 87.19 107 ARG A CA 1
ATOM 850 C C . ARG A 1 107 ? -5.592 -15.765 9.232 1.00 87.19 107 ARG A C 1
ATOM 852 O O . ARG A 1 107 ? -6.145 -16.794 8.851 1.00 87.19 107 ARG A O 1
ATOM 859 N N . GLN A 1 108 ? -4.462 -15.326 8.674 1.00 80.75 108 GLN A N 1
ATOM 860 C CA . GLN A 1 108 ? -3.752 -16.088 7.641 1.00 80.75 108 GLN A CA 1
ATOM 861 C C . GLN A 1 108 ? -3.210 -17.417 8.176 1.00 80.75 108 GLN A C 1
ATOM 863 O O . GLN A 1 108 ? -3.271 -18.436 7.482 1.00 80.75 108 GLN A O 1
ATOM 868 N N . LYS A 1 109 ? -2.710 -17.428 9.416 1.00 75.12 109 LYS A N 1
ATOM 869 C CA . LYS A 1 109 ? -2.235 -18.647 10.076 1.00 75.12 109 LYS A CA 1
ATOM 870 C C . LYS A 1 109 ? -3.380 -19.629 10.324 1.00 75.12 109 LYS A C 1
ATOM 872 O O . LYS A 1 109 ? -3.230 -20.807 10.011 1.00 75.12 109 LYS A O 1
ATOM 877 N N . ASP A 1 110 ? -4.527 -19.144 10.789 1.00 68.75 110 ASP A N 1
ATOM 878 C CA . ASP A 1 110 ? -5.705 -19.978 11.050 1.00 68.75 110 ASP A CA 1
ATOM 879 C C . ASP A 1 110 ? -6.295 -20.558 9.758 1.00 68.75 110 ASP A C 1
ATOM 881 O O . ASP A 1 110 ? -6.619 -21.743 9.706 1.00 68.75 110 ASP A O 1
ATOM 885 N N . GLY A 1 111 ? -6.346 -19.770 8.677 1.00 61.28 111 GLY A N 1
ATOM 886 C CA . GLY A 1 111 ? -6.782 -20.246 7.361 1.00 61.28 111 GLY A CA 1
ATOM 887 C C . GLY A 1 111 ? -5.854 -21.307 6.758 1.00 61.28 111 GLY A C 1
ATOM 888 O O . GLY A 1 111 ? -6.332 -22.272 6.168 1.00 61.28 111 GLY A O 1
ATOM 889 N N . THR A 1 112 ? -4.538 -21.167 6.954 1.00 60.88 112 THR A N 1
ATOM 890 C CA . THR A 1 112 ? -3.536 -22.163 6.520 1.00 60.88 112 THR A CA 1
ATOM 891 C C . THR A 1 112 ? -3.620 -23.446 7.351 1.00 60.88 112 THR A C 1
ATOM 893 O O . THR A 1 112 ? -3.441 -24.548 6.841 1.00 60.88 112 THR A O 1
ATOM 896 N N . CYS A 1 113 ? -3.920 -23.315 8.643 1.00 58.00 113 CYS A N 1
ATOM 897 C CA . CYS A 1 113 ? -4.124 -24.445 9.539 1.00 58.00 113 CYS A CA 1
ATOM 898 C C . CYS A 1 113 ? -5.407 -25.212 9.169 1.00 58.00 113 CYS A C 1
ATOM 900 O O . CYS A 1 113 ? -5.390 -26.434 9.040 1.00 58.00 113 CYS A O 1
ATOM 902 N N . ALA A 1 114 ? -6.504 -24.496 8.908 1.00 58.81 114 ALA A N 1
ATOM 903 C CA . ALA A 1 114 ? -7.782 -25.082 8.511 1.00 58.81 114 ALA A CA 1
ATOM 904 C C . ALA A 1 114 ? -7.706 -25.827 7.167 1.00 58.81 114 ALA A C 1
ATOM 906 O O . ALA A 1 114 ? -8.253 -26.923 7.049 1.00 58.81 114 ALA A O 1
ATOM 907 N N . THR A 1 115 ? -6.993 -25.294 6.167 1.00 61.66 115 THR A N 1
ATOM 908 C CA . THR A 1 115 ? -6.768 -25.997 4.889 1.00 61.66 115 THR A CA 1
ATOM 909 C C . THR A 1 115 ? -5.879 -27.233 5.048 1.00 61.66 115 THR A C 1
ATOM 911 O O . THR A 1 115 ? -6.112 -28.243 4.379 1.00 61.66 115 THR A O 1
ATOM 914 N N . PHE A 1 116 ? -4.908 -27.208 5.964 1.00 62.72 116 PHE A N 1
ATOM 915 C CA . PHE A 1 116 ? -4.080 -28.374 6.281 1.00 62.72 116 PHE A CA 1
ATOM 916 C C . PHE A 1 116 ? -4.893 -29.497 6.951 1.00 62.72 116 PHE A C 1
ATOM 918 O O . PHE A 1 116 ? -4.832 -30.646 6.523 1.00 62.72 116 PHE A O 1
ATOM 925 N N . TYR A 1 117 ? -5.737 -29.176 7.937 1.00 59.81 117 TYR A N 1
ATOM 926 C CA . TYR A 1 117 ? -6.627 -30.167 8.558 1.00 59.81 117 TYR A CA 1
ATOM 927 C C . TYR A 1 117 ? -7.703 -30.696 7.599 1.00 59.81 117 TYR A C 1
ATOM 929 O O . TYR A 1 117 ? -7.972 -31.896 7.591 1.00 59.81 117 TYR A O 1
ATOM 937 N N . ALA A 1 118 ? -8.281 -29.843 6.748 1.00 62.91 118 ALA A N 1
ATOM 938 C CA . ALA A 1 118 ? -9.273 -30.267 5.758 1.00 62.91 118 ALA A CA 1
ATOM 939 C C . ALA A 1 118 ? -8.684 -31.216 4.697 1.00 62.91 118 ALA A C 1
ATOM 941 O O . ALA A 1 118 ? -9.356 -32.149 4.266 1.00 62.91 118 ALA A O 1
ATOM 942 N N . SER A 1 119 ? -7.422 -31.018 4.300 1.00 62.28 119 SER A N 1
ATOM 943 C CA . SER A 1 119 ? -6.726 -31.911 3.360 1.00 62.28 119 SER A CA 1
ATOM 944 C C . SER A 1 119 ? -6.262 -33.227 3.996 1.00 62.28 119 SER A C 1
ATOM 946 O O . SER A 1 119 ? -6.202 -34.241 3.305 1.00 62.28 119 SER A O 1
ATOM 948 N N . LEU A 1 120 ? -5.997 -33.243 5.306 1.00 61.91 120 LEU A N 1
ATOM 949 C CA . LEU A 1 120 ? -5.745 -34.468 6.075 1.00 61.91 120 LEU A CA 1
ATOM 950 C C . LEU A 1 120 ? -7.008 -35.317 6.265 1.00 61.91 120 LEU A C 1
ATOM 952 O O . LEU A 1 120 ? -6.921 -36.537 6.216 1.00 61.91 120 LEU A O 1
ATOM 956 N N . ALA A 1 121 ? -8.169 -34.687 6.454 1.00 59.00 121 ALA A N 1
ATOM 957 C CA . ALA A 1 121 ? -9.445 -35.382 6.639 1.00 59.00 121 ALA A CA 1
ATOM 958 C C . ALA A 1 121 ? -10.057 -35.925 5.330 1.00 59.00 121 ALA A C 1
ATOM 960 O O . ALA A 1 121 ? -11.019 -36.685 5.373 1.00 59.00 121 ALA A O 1
ATOM 961 N N . ALA A 1 122 ? -9.517 -35.530 4.172 1.00 56.72 122 ALA A N 1
ATOM 962 C CA . ALA A 1 122 ? -9.944 -35.993 2.851 1.00 56.72 122 ALA A CA 1
ATOM 963 C C . ALA A 1 122 ? -9.153 -37.220 2.339 1.00 56.72 122 ALA A C 1
ATOM 965 O O . ALA A 1 122 ? -9.249 -37.549 1.155 1.00 56.72 122 ALA A O 1
ATOM 966 N N . ARG A 1 123 ? -8.353 -37.864 3.201 1.00 46.62 123 ARG A N 1
ATOM 967 C CA . ARG A 1 123 ? -7.617 -39.107 2.920 1.00 46.62 123 ARG A CA 1
ATOM 968 C C . ARG A 1 123 ? -8.200 -40.298 3.661 1.00 46.62 123 ARG A C 1
ATOM 970 O O . ARG A 1 123 ? -8.584 -40.120 4.836 1.00 46.62 123 ARG A O 1
#

Solvent-accessible surface area (backbone atoms only — not comparable to full-atom values): 7603 Å² total; per-residue (Å²): 138,87,88,85,86,77,92,72,98,68,83,73,95,72,81,89,77,74,86,78,79,34,58,16,83,38,58,65,45,75,74,38,43,61,91,72,56,84,66,70,42,36,26,56,41,48,51,45,68,76,81,62,58,68,91,72,58,86,63,69,42,23,15,81,86,79,72,43,84,36,39,58,81,39,80,80,38,67,61,51,46,51,57,50,50,30,46,50,46,16,68,76,68,73,50,51,65,72,53,28,47,51,51,53,55,50,53,52,52,52,54,54,50,50,53,52,53,54,59,59,70,73,107